Protein AF-A0A6N9V4L0-F1 (afdb_monomer)

Sequence (103 aa):
AGLPQRLFSKVVRVSYAKVAEYQQRGMIHFQAVIRLDGRAGPYTPPPAWATPELLADAIRIAATRAHIDGPEINGCARSFAFGEQIDTRIIRSSAFQGGTTIT

Radius of gyration: 17.01 Å; Cα contacts (8 Å, |Δi|>4): 112; chains: 1; bounding box: 40×32×43 Å

pLDDT: mean 88.31, std 13.68, range [35.12, 96.88]

Organism: Streptomyces microflavus (NCBI:txid1919)

Nearest PDB structures (foldseek):
  7aoi-assembly1_BN  TM=5.182E-01  e=3.584E+00  Trypanosoma brucei
  6hiv-assembly1_BN  TM=5.068E-01  e=3.826E+00  Trypanosoma brucei brucei
  6nvy-assembly1_B  TM=3.814E-01  e=5.660E+00  Bacillus thermotoler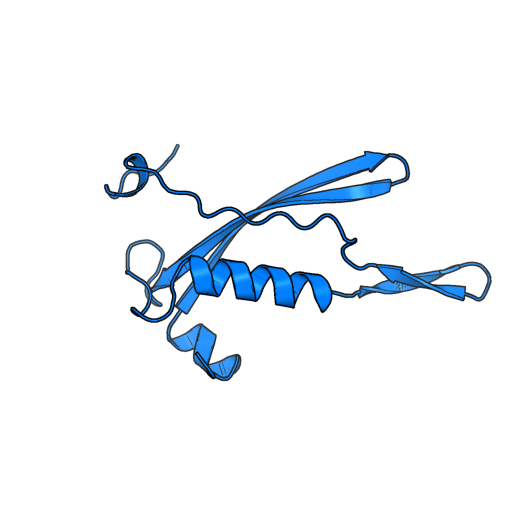ans
  5gpy-assembly1_A  TM=1.784E-01  e=5.660E+00  Homo sapiens

Secondary structure (DSSP, 8-state):
----HHHHHHHEEEEEEEEEEE-GGG-EEEEEEEEEEETTBTTSPPPTT--HHHHHHHHHHHHHH-EEEEEEETTEEEEEE--S---------GGGSS-----

Mean predicted aligned error: 6.41 Å

Structure (mmCIF, N/CA/C/O backbone):
data_AF-A0A6N9V4L0-F1
#
_entry.id   AF-A0A6N9V4L0-F1
#
loop_
_atom_site.group_PDB
_atom_site.id
_atom_site.type_symbol
_atom_site.label_atom_id
_atom_site.label_alt_id
_atom_site.label_comp_id
_atom_site.label_asym_id
_atom_site.label_entity_id
_atom_site.label_seq_id
_atom_site.pdbx_PDB_ins_code
_atom_site.Cartn_x
_atom_site.Cartn_y
_atom_site.Cartn_z
_atom_site.occupancy
_atom_site.B_iso_or_equiv
_atom_site.auth_seq_id
_atom_site.auth_comp_id
_atom_site.auth_asym_id
_atom_site.auth_atom_id
_atom_site.pdbx_PDB_model_num
ATOM 1 N N . ALA A 1 1 ? -2.374 -9.163 -12.333 1.00 70.81 1 ALA A N 1
ATOM 2 C CA . ALA A 1 1 ? -1.332 -10.179 -12.609 1.00 70.81 1 ALA A CA 1
ATOM 3 C C . ALA A 1 1 ? -1.636 -11.594 -12.079 1.00 70.81 1 ALA A C 1
ATOM 5 O O . ALA A 1 1 ? -0.835 -12.475 -12.342 1.00 70.81 1 ALA A O 1
ATOM 6 N N . GLY A 1 2 ? -2.736 -11.861 -11.350 1.00 83.12 2 GLY A N 1
ATOM 7 C CA . GLY A 1 2 ? -3.104 -13.239 -10.948 1.00 83.12 2 GLY A CA 1
ATOM 8 C C . GLY A 1 2 ? -2.080 -13.983 -10.071 1.00 83.12 2 GLY A C 1
ATOM 9 O O . GLY A 1 2 ? -2.198 -15.187 -9.871 1.00 83.12 2 GLY A O 1
ATOM 10 N N . LEU A 1 3 ? -1.064 -13.281 -9.561 1.00 88.31 3 LEU A N 1
ATOM 11 C CA . LEU A 1 3 ? 0.035 -13.855 -8.794 1.00 88.31 3 LEU A CA 1
ATOM 12 C C . LEU A 1 3 ? -0.383 -14.068 -7.333 1.00 88.31 3 LEU A C 1
ATOM 14 O O . LEU A 1 3 ? -0.862 -13.127 -6.697 1.00 88.31 3 LEU A O 1
ATOM 18 N N . PRO A 1 4 ? -0.128 -15.253 -6.756 1.00 89.50 4 PRO A N 1
ATOM 19 C CA . PRO A 1 4 ? -0.247 -15.461 -5.320 1.00 89.50 4 PRO A CA 1
ATOM 20 C C . PRO A 1 4 ? 0.655 -14.498 -4.536 1.00 89.50 4 PRO A C 1
ATOM 22 O O . PRO A 1 4 ? 1.815 -14.294 -4.903 1.00 89.50 4 PRO A O 1
ATOM 25 N N . GLN A 1 5 ? 0.177 -13.992 -3.396 1.00 85.50 5 GLN A N 1
ATOM 26 C CA . GLN A 1 5 ? 0.923 -13.060 -2.535 1.00 85.50 5 GLN A CA 1
ATOM 27 C C . GLN A 1 5 ? 2.328 -13.579 -2.167 1.00 85.50 5 GLN A C 1
ATOM 29 O O . GLN A 1 5 ? 3.305 -12.836 -2.229 1.00 85.50 5 GLN A O 1
ATOM 34 N N . ARG A 1 6 ? 2.461 -14.881 -1.867 1.00 87.69 6 ARG A N 1
ATOM 35 C CA . ARG A 1 6 ? 3.755 -15.525 -1.549 1.00 87.69 6 ARG A CA 1
ATOM 36 C C . ARG A 1 6 ? 4.769 -15.510 -2.700 1.00 87.69 6 ARG A C 1
ATOM 38 O O . ARG A 1 6 ? 5.964 -15.667 -2.466 1.00 87.69 6 ARG A O 1
ATOM 45 N N . LEU A 1 7 ? 4.295 -15.415 -3.944 1.00 91.56 7 LEU A N 1
ATOM 46 C CA . LEU A 1 7 ? 5.141 -15.331 -5.136 1.00 91.56 7 LEU A CA 1
ATOM 47 C C . LEU A 1 7 ? 5.414 -13.878 -5.518 1.00 91.56 7 LEU A C 1
ATOM 49 O O . LEU A 1 7 ? 6.492 -13.593 -6.027 1.00 91.56 7 LEU A O 1
ATOM 53 N N . PHE A 1 8 ? 4.490 -12.964 -5.215 1.00 91.81 8 PHE A N 1
ATOM 54 C CA . PHE A 1 8 ? 4.642 -11.539 -5.494 1.00 91.81 8 PHE A CA 1
ATOM 55 C C . PHE A 1 8 ? 5.938 -10.968 -4.903 1.00 91.81 8 PHE A C 1
ATOM 57 O O . PHE A 1 8 ? 6.731 -10.369 -5.628 1.00 91.81 8 PHE A O 1
ATOM 64 N N . SER A 1 9 ? 6.224 -11.254 -3.627 1.00 88.75 9 SER A N 1
ATOM 65 C CA . SER A 1 9 ? 7.438 -10.759 -2.962 1.00 88.75 9 SER A CA 1
ATOM 66 C C . SER A 1 9 ? 8.736 -11.283 -3.583 1.00 88.75 9 SER A C 1
ATOM 68 O O . SER A 1 9 ? 9.789 -10.679 -3.392 1.00 88.75 9 SER A O 1
ATOM 70 N N . LYS A 1 10 ? 8.698 -12.395 -4.337 1.00 91.75 10 LYS A N 1
ATOM 71 C CA . LYS A 1 10 ? 9.871 -12.970 -5.018 1.00 91.75 10 LYS A CA 1
ATOM 72 C C . LYS A 1 10 ? 10.288 -12.190 -6.262 1.00 91.75 10 LYS A C 1
ATOM 74 O O . LYS A 1 10 ? 11.451 -12.272 -6.639 1.00 91.75 10 LYS A O 1
ATOM 79 N N . VAL A 1 11 ? 9.371 -11.445 -6.872 1.00 92.75 11 VAL A N 1
ATOM 80 C CA . VAL A 1 11 ? 9.595 -10.769 -8.162 1.00 92.75 11 VAL A CA 1
ATOM 81 C C . VAL A 1 11 ? 9.491 -9.249 -8.072 1.00 92.75 11 VAL A C 1
ATOM 83 O O . VAL A 1 11 ? 10.109 -8.555 -8.873 1.00 92.75 11 VAL A O 1
ATOM 86 N N . VAL A 1 12 ? 8.756 -8.734 -7.086 1.00 94.25 12 VAL A N 1
ATOM 87 C CA . VAL A 1 12 ? 8.524 -7.303 -6.877 1.00 94.25 12 VAL A CA 1
ATOM 88 C C . VAL A 1 12 ? 8.768 -6.945 -5.416 1.00 94.25 12 VAL A C 1
ATOM 90 O O . VAL A 1 12 ? 8.397 -7.692 -4.507 1.00 94.25 12 VAL A O 1
ATOM 93 N N . ARG A 1 13 ? 9.359 -5.772 -5.187 1.00 93.44 13 ARG A N 1
ATOM 94 C CA . ARG A 1 13 ? 9.422 -5.120 -3.879 1.00 93.44 13 ARG A CA 1
ATOM 95 C C . ARG A 1 13 ? 8.456 -3.936 -3.857 1.00 93.44 13 ARG A C 1
ATOM 97 O O . ARG A 1 13 ? 8.424 -3.154 -4.800 1.00 93.44 13 ARG A O 1
ATOM 104 N N . VAL A 1 14 ? 7.691 -3.796 -2.776 1.00 94.00 14 VAL A N 1
ATOM 105 C CA . VAL A 1 14 ? 6.898 -2.585 -2.515 1.00 94.00 14 VAL A CA 1
ATOM 106 C C . VAL A 1 14 ? 7.751 -1.639 -1.680 1.00 94.00 14 VAL A C 1
ATOM 108 O O . VAL A 1 14 ? 8.172 -1.998 -0.580 1.00 94.00 14 VAL A O 1
ATOM 111 N N . SER A 1 15 ? 7.998 -0.447 -2.204 1.00 92.44 15 SER A N 1
ATOM 112 C CA . SER A 1 15 ? 8.701 0.634 -1.516 1.00 92.44 15 SER A CA 1
ATOM 113 C C . SER A 1 15 ? 7.717 1.765 -1.262 1.00 92.44 15 SER A C 1
ATOM 115 O O . SER A 1 15 ? 6.921 2.095 -2.140 1.00 92.44 15 SER A O 1
ATOM 117 N N . TYR A 1 16 ? 7.728 2.346 -0.065 1.00 94.31 16 TYR A N 1
ATOM 118 C CA . TYR A 1 16 ? 6.790 3.408 0.273 1.00 94.31 16 TYR A CA 1
ATOM 119 C C . TYR A 1 16 ? 7.340 4.371 1.320 1.00 94.31 16 TYR A C 1
ATOM 121 O O . TYR A 1 16 ? 8.142 3.996 2.173 1.00 94.31 16 TYR A O 1
ATOM 129 N N . ALA A 1 17 ? 6.832 5.596 1.276 1.00 95.06 17 ALA A N 1
ATOM 130 C CA . ALA A 1 17 ? 6.875 6.558 2.364 1.00 95.06 17 ALA A CA 1
ATOM 131 C C . ALA A 1 17 ? 5.433 6.938 2.702 1.00 95.06 17 ALA A C 1
ATOM 133 O O . ALA A 1 17 ? 4.589 7.012 1.807 1.00 95.06 17 ALA A O 1
ATOM 134 N N . LYS A 1 18 ? 5.131 7.146 3.983 1.00 95.31 18 LYS A N 1
ATOM 135 C CA . LYS A 1 18 ? 3.800 7.574 4.411 1.00 95.31 18 LYS A CA 1
ATOM 136 C C . LYS A 1 18 ? 3.874 8.519 5.596 1.00 95.31 18 LYS A C 1
ATOM 138 O O . LYS A 1 18 ? 4.735 8.356 6.457 1.00 95.31 18 LYS A O 1
ATOM 143 N N . VAL A 1 19 ? 2.925 9.438 5.652 1.00 96.88 19 VAL A N 1
ATOM 144 C CA . VAL A 1 19 ? 2.657 10.304 6.795 1.00 96.88 19 VAL A CA 1
ATOM 145 C C . VAL A 1 19 ? 1.225 10.049 7.247 1.00 96.88 19 VAL A C 1
ATOM 147 O O . VAL A 1 19 ? 0.347 9.757 6.432 1.00 96.88 19 VAL A O 1
ATOM 150 N N . ALA A 1 20 ? 1.017 10.099 8.558 1.00 95.56 20 ALA A N 1
ATOM 151 C CA . ALA A 1 20 ? -0.291 10.032 9.184 1.00 95.5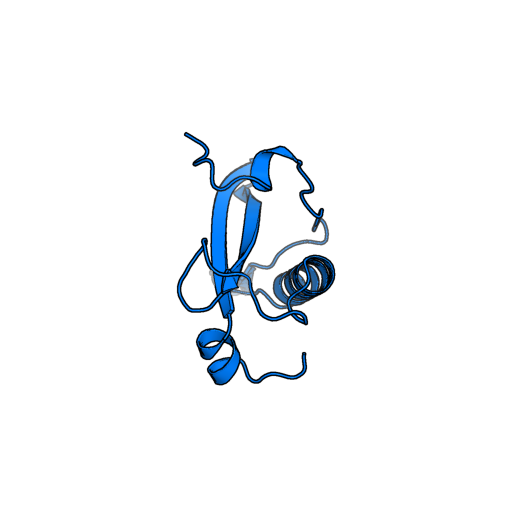6 20 ALA A CA 1
ATOM 152 C C . ALA A 1 20 ? -0.559 11.372 9.866 1.00 95.56 20 ALA A C 1
ATOM 154 O O . ALA A 1 20 ? 0.234 11.810 10.698 1.00 95.56 20 ALA A O 1
ATOM 155 N N . GLU A 1 21 ? -1.670 12.005 9.517 1.00 94.88 21 GLU A N 1
ATOM 156 C CA . GLU A 1 21 ? -2.081 13.291 10.066 1.00 94.88 21 GLU A CA 1
ATOM 157 C C . GLU A 1 21 ? -3.371 13.122 10.861 1.00 94.88 21 GLU A C 1
ATOM 159 O O . GLU A 1 21 ? -4.334 12.515 10.385 1.00 94.88 21 GLU A O 1
ATOM 164 N N . TYR A 1 22 ? -3.402 13.678 12.070 1.00 94.12 22 TYR A N 1
ATOM 165 C CA . TYR A 1 22 ? -4.626 13.762 12.855 1.00 94.12 22 TYR A CA 1
ATOM 166 C C . TYR A 1 22 ? -5.518 14.868 12.294 1.00 94.12 22 TYR A C 1
ATOM 168 O O . TYR A 1 22 ? -5.137 16.034 12.243 1.00 94.12 22 TYR A O 1
ATOM 176 N N . GLN A 1 23 ? -6.723 14.486 11.904 1.00 89.69 23 GLN A N 1
ATOM 177 C CA . GL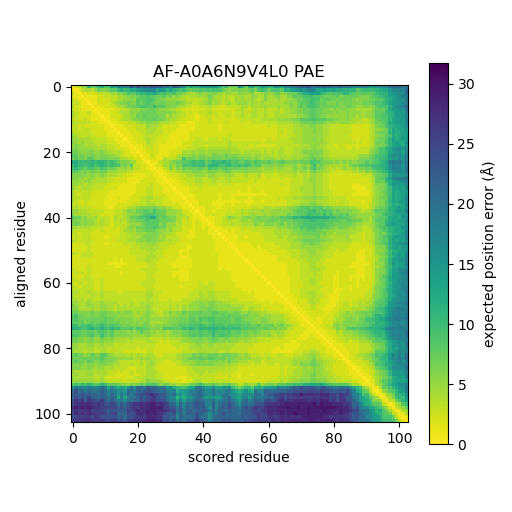N A 1 23 ? -7.801 15.369 11.493 1.00 89.69 23 GLN A CA 1
ATOM 178 C C . GLN A 1 23 ? -8.800 15.548 12.643 1.00 89.69 23 GLN A C 1
ATOM 180 O O . GLN A 1 23 ? -8.647 15.006 13.745 1.00 89.69 23 GLN A O 1
ATOM 185 N N . GLN A 1 24 ? -9.847 16.337 12.401 1.00 89.94 24 GLN A N 1
ATOM 186 C CA . GLN A 1 24 ? -10.889 16.565 13.399 1.00 89.94 24 GLN A CA 1
ATOM 187 C C . GLN A 1 24 ? -11.473 15.249 13.928 1.00 89.94 24 GLN A C 1
ATOM 189 O O . GLN A 1 24 ? -11.637 14.272 13.198 1.00 89.94 24 GLN A O 1
ATOM 194 N N . ARG A 1 25 ? -11.821 15.250 15.221 1.00 88.38 25 ARG A N 1
ATOM 195 C CA . ARG A 1 25 ? -12.463 14.116 15.911 1.00 88.38 25 ARG A CA 1
ATOM 196 C C . ARG A 1 25 ? -11.630 12.824 15.892 1.00 88.38 25 ARG A C 1
ATOM 198 O O . ARG A 1 25 ? -12.188 11.737 15.982 1.00 88.38 25 ARG A O 1
ATOM 205 N N . GLY A 1 26 ? -10.305 12.946 15.792 1.00 85.69 26 GLY A N 1
ATOM 206 C CA . GLY A 1 26 ? -9.380 11.812 15.870 1.00 85.69 26 GLY A CA 1
ATOM 207 C C . GLY A 1 26 ? -9.321 10.957 14.603 1.00 85.69 26 GLY A C 1
ATOM 208 O O . GLY A 1 26 ? -8.772 9.859 14.645 1.00 85.69 26 GLY A O 1
ATOM 209 N N . MET A 1 27 ? -9.873 11.434 13.482 1.00 89.75 27 MET A N 1
ATOM 210 C CA . MET A 1 27 ? -9.715 10.769 12.187 1.00 89.75 27 MET A CA 1
ATOM 211 C C . MET A 1 27 ? -8.251 10.849 11.747 1.00 89.75 27 MET A C 1
ATOM 213 O O . MET A 1 27 ? -7.614 11.881 11.930 1.00 89.75 27 MET A O 1
ATOM 217 N N . ILE A 1 28 ? -7.716 9.786 11.149 1.00 92.38 28 ILE A N 1
ATOM 218 C CA . ILE A 1 28 ? -6.353 9.785 10.608 1.00 92.38 28 ILE A CA 1
ATOM 219 C C . ILE A 1 28 ? -6.418 9.877 9.089 1.00 92.38 28 ILE A C 1
ATOM 221 O O . ILE A 1 28 ? -7.023 9.021 8.443 1.00 92.38 28 ILE A O 1
ATOM 225 N N . HIS A 1 29 ? -5.772 10.892 8.521 1.00 93.62 29 HIS A N 1
ATOM 226 C CA . HIS A 1 29 ? -5.554 11.002 7.084 1.00 93.62 29 HIS A CA 1
ATOM 227 C C . HIS A 1 29 ? -4.155 10.487 6.746 1.00 93.62 29 HIS A C 1
ATOM 229 O O . HIS A 1 29 ? -3.165 10.942 7.319 1.00 93.62 29 HIS A O 1
ATOM 235 N N . PHE A 1 30 ? -4.062 9.543 5.810 1.00 94.25 30 PHE A N 1
ATOM 236 C CA . PHE A 1 30 ? -2.780 9.031 5.335 1.00 94.25 30 PHE A CA 1
ATOM 237 C C . PHE A 1 30 ? -2.427 9.635 3.984 1.00 94.25 30 PHE A C 1
ATOM 239 O O . PHE A 1 30 ? -3.183 9.502 3.026 1.00 94.25 30 PHE A O 1
ATOM 246 N N . GLN A 1 31 ? -1.234 10.212 3.892 1.00 94.81 31 GLN A N 1
ATOM 247 C CA . GLN A 1 31 ? -0.595 10.507 2.616 1.00 94.81 31 GLN A CA 1
ATOM 248 C C . GLN A 1 31 ? 0.513 9.485 2.396 1.00 94.81 31 GLN A C 1
ATOM 250 O O . GLN A 1 31 ? 1.340 9.271 3.283 1.00 94.81 31 GLN A O 1
ATOM 255 N N . ALA A 1 32 ? 0.533 8.828 1.238 1.00 96.00 32 ALA A N 1
ATOM 256 C CA . ALA A 1 32 ? 1.540 7.822 0.930 1.00 96.00 32 ALA A CA 1
ATOM 257 C C . ALA A 1 32 ? 2.046 7.946 -0.507 1.00 96.00 32 ALA A C 1
ATOM 259 O O . ALA A 1 32 ? 1.268 8.085 -1.449 1.00 96.00 32 ALA A O 1
ATOM 260 N N . VAL A 1 33 ? 3.361 7.818 -0.667 1.00 96.12 33 VAL A N 1
ATOM 261 C CA . VAL A 1 33 ? 4.016 7.587 -1.955 1.00 96.12 33 VAL A CA 1
ATOM 262 C C . VAL A 1 33 ? 4.413 6.121 -1.989 1.00 96.12 33 VAL A C 1
ATOM 264 O O . VAL A 1 33 ? 5.144 5.667 -1.112 1.00 96.12 33 VAL A O 1
ATOM 267 N N . ILE A 1 34 ? 3.921 5.375 -2.977 1.00 95.94 34 ILE A N 1
ATOM 268 C CA . ILE A 1 34 ? 4.145 3.931 -3.111 1.00 95.94 34 ILE A CA 1
ATOM 269 C C . ILE A 1 34 ? 4.715 3.652 -4.503 1.00 95.94 34 ILE A C 1
ATOM 271 O O . ILE A 1 34 ? 4.221 4.182 -5.497 1.00 95.94 34 ILE A O 1
ATOM 275 N N . ARG A 1 35 ? 5.740 2.800 -4.578 1.00 94.94 35 ARG A N 1
ATOM 276 C CA . ARG A 1 35 ? 6.394 2.366 -5.816 1.00 94.94 35 ARG A CA 1
ATOM 277 C C . ARG A 1 35 ? 6.609 0.854 -5.817 1.00 94.94 35 ARG A C 1
ATOM 279 O O . ARG A 1 35 ? 6.831 0.246 -4.768 1.00 94.94 35 ARG A O 1
ATOM 286 N N . LEU A 1 36 ? 6.553 0.257 -7.005 1.00 95.06 36 LEU A N 1
ATOM 287 C CA . LEU A 1 36 ? 6.991 -1.116 -7.240 1.00 95.06 36 LEU A CA 1
ATOM 288 C C . LEU A 1 36 ? 8.399 -1.095 -7.827 1.00 95.06 36 LEU A C 1
ATOM 290 O O . LEU A 1 36 ? 8.632 -0.468 -8.856 1.00 95.06 36 LEU A O 1
ATOM 294 N N . ASP A 1 37 ? 9.307 -1.805 -7.175 1.00 93.44 37 ASP A N 1
ATOM 295 C CA . ASP A 1 37 ? 10.694 -1.960 -7.592 1.00 93.44 37 ASP A CA 1
ATOM 296 C C . ASP A 1 37 ? 10.971 -3.419 -7.982 1.00 93.44 37 ASP A C 1
ATOM 298 O O . ASP A 1 37 ? 10.272 -4.351 -7.560 1.00 93.44 37 ASP A O 1
ATOM 302 N N . GLY A 1 38 ? 12.027 -3.636 -8.761 1.00 93.06 38 GLY A N 1
ATOM 303 C CA . GLY A 1 38 ? 12.569 -4.965 -9.006 1.00 93.06 38 GLY A CA 1
ATOM 304 C C . GLY A 1 38 ? 13.054 -5.613 -7.709 1.00 93.06 38 GLY A C 1
ATOM 305 O O . GLY A 1 38 ? 13.404 -4.945 -6.734 1.00 93.06 38 GLY A O 1
ATOM 306 N N . ARG A 1 39 ? 13.103 -6.949 -7.685 1.00 92.19 39 ARG A N 1
ATOM 307 C CA . ARG A 1 39 ? 13.468 -7.723 -6.483 1.00 92.19 39 ARG A CA 1
ATOM 308 C C . ARG A 1 39 ? 14.800 -7.295 -5.850 1.00 92.19 39 ARG A C 1
ATOM 310 O O . ARG A 1 39 ? 14.916 -7.332 -4.627 1.00 92.19 39 ARG A O 1
ATOM 317 N N . ALA A 1 40 ? 15.784 -6.905 -6.660 1.00 90.12 40 ALA A N 1
ATOM 318 C CA . ALA A 1 40 ? 17.102 -6.484 -6.184 1.00 90.12 40 ALA A CA 1
ATOM 319 C C . ALA A 1 40 ? 17.115 -5.076 -5.553 1.00 90.12 40 ALA A C 1
ATOM 321 O O . ALA A 1 40 ? 18.091 -4.717 -4.900 1.00 90.12 40 ALA A O 1
ATOM 322 N N . GLY A 1 41 ? 16.028 -4.304 -5.664 1.00 88.31 41 GLY A N 1
ATOM 323 C CA . GLY A 1 41 ? 15.870 -3.015 -4.995 1.00 88.31 41 GLY A CA 1
ATOM 324 C C . GLY A 1 41 ? 15.474 -1.871 -5.934 1.00 88.31 41 GLY A C 1
ATOM 325 O O . GLY A 1 41 ? 15.155 -2.108 -7.098 1.00 88.31 41 GLY A O 1
ATOM 326 N N . PRO A 1 42 ? 15.510 -0.621 -5.434 1.00 87.25 42 PRO A N 1
ATOM 327 C CA . PRO A 1 42 ? 14.941 0.554 -6.103 1.00 87.25 42 PRO A CA 1
ATOM 328 C C . PRO A 1 42 ? 15.618 0.952 -7.417 1.00 87.25 42 PRO A C 1
ATOM 330 O O . PRO A 1 42 ? 15.048 1.718 -8.184 1.00 87.25 42 PRO A O 1
ATOM 333 N N . TYR A 1 43 ? 16.819 0.433 -7.678 1.00 88.31 43 TYR A N 1
ATOM 334 C CA . TYR A 1 43 ? 17.571 0.672 -8.912 1.00 88.31 43 TYR A CA 1
ATOM 335 C C . TYR A 1 43 ? 17.350 -0.415 -9.970 1.00 88.31 43 TYR A C 1
ATOM 337 O O . TYR A 1 43 ? 17.957 -0.380 -11.034 1.00 88.31 43 TYR A O 1
ATOM 345 N N . THR A 1 44 ? 16.514 -1.413 -9.682 1.00 90.00 44 THR A N 1
ATOM 346 C CA . THR A 1 44 ? 16.143 -2.460 -10.634 1.00 90.00 44 THR A CA 1
ATOM 347 C C . THR A 1 44 ? 14.695 -2.243 -11.057 1.00 90.00 44 THR A C 1
ATOM 349 O O . THR A 1 44 ? 13.843 -2.071 -10.183 1.00 90.00 44 THR A O 1
ATOM 352 N N . PRO A 1 45 ? 14.377 -2.256 -12.363 1.00 89.62 45 PRO A N 1
ATOM 353 C CA . PRO A 1 45 ? 13.002 -2.078 -12.806 1.00 89.62 45 PRO A CA 1
ATOM 354 C C . PRO A 1 45 ? 12.117 -3.237 -12.317 1.00 89.62 45 PRO A C 1
ATOM 356 O O . PRO A 1 45 ? 12.583 -4.382 -12.237 1.00 89.62 45 PRO A O 1
ATOM 359 N N . PRO A 1 46 ? 10.840 -2.977 -11.991 1.00 93.94 46 PRO A N 1
ATOM 360 C CA . PRO A 1 46 ? 9.890 -4.048 -11.738 1.00 93.94 46 PRO A CA 1
ATOM 361 C C . PRO A 1 46 ? 9.574 -4.802 -13.050 1.00 93.94 46 PRO A C 1
ATOM 363 O O . PRO A 1 46 ? 9.872 -4.314 -14.144 1.00 93.94 46 PRO A O 1
ATOM 366 N N . PR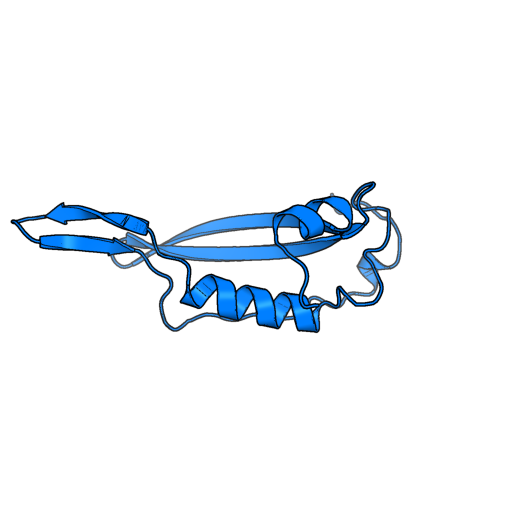O A 1 47 ? 8.955 -5.994 -12.984 1.00 93.31 47 PRO A N 1
ATOM 367 C CA . PRO A 1 47 ? 8.476 -6.699 -14.170 1.00 93.31 47 PRO A CA 1
ATOM 368 C C . PRO A 1 47 ? 7.519 -5.834 -15.003 1.00 93.31 47 PRO A C 1
ATOM 370 O O . PRO A 1 47 ? 6.731 -5.079 -14.444 1.00 93.31 47 PRO A O 1
ATOM 373 N N . ALA A 1 48 ? 7.505 -6.008 -16.328 1.00 93.44 48 ALA A N 1
ATOM 374 C CA . ALA A 1 48 ? 6.726 -5.163 -17.245 1.00 93.44 48 ALA A CA 1
ATOM 375 C C . ALA A 1 48 ? 5.210 -5.104 -16.952 1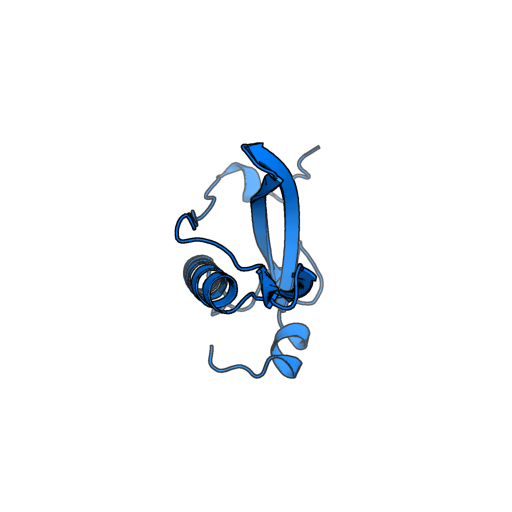.00 93.44 48 ALA A C 1
ATOM 377 O O . ALA A 1 48 ? 4.555 -4.117 -17.269 1.00 93.44 48 ALA A O 1
ATOM 378 N N . TRP A 1 49 ? 4.644 -6.139 -16.324 1.00 94.38 49 TRP A N 1
ATOM 379 C CA . TRP A 1 49 ? 3.233 -6.162 -15.923 1.00 94.38 49 TRP A CA 1
ATOM 380 C C . TRP A 1 49 ? 2.927 -5.305 -14.683 1.00 94.38 49 TRP A C 1
ATOM 382 O O . TRP A 1 49 ? 1.761 -5.029 -14.411 1.00 94.38 49 TRP A O 1
ATOM 392 N N . ALA A 1 50 ? 3.937 -4.926 -13.896 1.00 94.88 50 ALA A N 1
ATOM 393 C CA . ALA A 1 50 ? 3.802 -4.200 -12.634 1.00 94.88 50 ALA A CA 1
ATOM 394 C C . ALA A 1 50 ? 3.705 -2.685 -12.882 1.00 94.88 50 ALA A C 1
ATOM 396 O O . ALA A 1 50 ? 4.548 -1.907 -12.437 1.00 94.88 50 ALA A O 1
ATOM 397 N N . THR A 1 51 ? 2.689 -2.278 -13.642 1.00 94.25 51 THR A N 1
ATOM 398 C CA . THR A 1 51 ? 2.510 -0.885 -14.056 1.00 94.25 51 THR A CA 1
ATOM 399 C C . THR A 1 51 ? 1.995 0.005 -12.912 1.00 94.25 51 THR A C 1
ATOM 401 O O . THR A 1 51 ? 1.358 -0.493 -11.975 1.00 94.25 51 THR A O 1
ATOM 404 N N . PRO A 1 52 ? 2.219 1.334 -12.972 1.00 94.44 52 PRO A N 1
ATOM 405 C CA . PRO A 1 52 ? 1.635 2.282 -12.022 1.00 94.44 52 PRO A CA 1
ATOM 406 C C . PRO A 1 52 ? 0.101 2.258 -11.998 1.00 94.44 52 PRO A C 1
ATOM 408 O O . PRO A 1 52 ? -0.497 2.447 -10.942 1.00 94.44 52 PRO A O 1
ATOM 411 N N . GLU A 1 53 ? -0.541 1.993 -13.136 1.00 95.38 53 GLU A N 1
ATOM 412 C CA . GLU A 1 53 ? -1.995 1.860 -13.248 1.00 95.38 53 GLU A CA 1
ATOM 413 C C . GLU A 1 53 ? -2.492 0.646 -12.452 1.00 95.38 53 GLU A C 1
ATOM 415 O O . GLU A 1 53 ? -3.399 0.775 -11.630 1.00 95.38 53 GLU A O 1
ATOM 420 N N . LEU A 1 54 ? -1.830 -0.508 -12.611 1.00 95.38 54 LEU A N 1
ATOM 421 C CA . LEU A 1 54 ? -2.155 -1.712 -11.847 1.00 95.38 54 LEU A CA 1
ATOM 422 C C . LEU A 1 54 ? -1.916 -1.508 -10.345 1.00 95.38 54 LEU A C 1
ATOM 424 O O . LEU A 1 54 ? -2.682 -2.014 -9.525 1.00 95.38 54 LEU A O 1
ATOM 428 N N . LEU A 1 55 ? -0.866 -0.770 -9.971 1.00 95.88 55 LEU A N 1
ATOM 429 C CA . LEU A 1 55 ? -0.625 -0.401 -8.578 1.00 95.88 55 LEU A CA 1
ATOM 430 C C . LEU A 1 55 ? -1.750 0.491 -8.033 1.00 95.88 55 LEU A C 1
ATOM 432 O O . LEU A 1 55 ? -2.218 0.250 -6.923 1.00 95.88 55 LEU A O 1
ATOM 436 N N . ALA A 1 56 ? -2.206 1.487 -8.796 1.00 96.44 56 ALA A N 1
ATOM 437 C CA . ALA A 1 56 ? -3.296 2.369 -8.382 1.00 96.44 56 ALA A CA 1
ATOM 438 C C . ALA A 1 56 ? -4.609 1.594 -8.168 1.00 96.44 56 ALA A C 1
ATOM 440 O O . ALA A 1 56 ? -5.270 1.782 -7.145 1.00 96.44 56 ALA A O 1
ATOM 441 N N . ASP A 1 57 ? -4.949 0.671 -9.073 1.00 95.75 57 ASP A N 1
ATOM 442 C CA . ASP A 1 57 ? -6.085 -0.246 -8.898 1.00 95.75 57 ASP A CA 1
ATOM 443 C C . ASP A 1 57 ? -5.930 -1.114 -7.645 1.00 95.75 57 ASP A C 1
ATOM 445 O O . ASP A 1 57 ? -6.858 -1.238 -6.842 1.00 95.75 57 ASP A O 1
ATOM 449 N N . ALA A 1 58 ? -4.742 -1.688 -7.442 1.00 95.25 58 ALA A N 1
ATOM 450 C CA . ALA A 1 58 ? -4.459 -2.526 -6.285 1.00 95.25 58 ALA A CA 1
ATOM 451 C C . ALA A 1 58 ? -4.572 -1.752 -4.964 1.00 95.25 58 ALA A C 1
ATOM 453 O O . ALA A 1 58 ? -5.107 -2.297 -4.001 1.00 95.25 58 ALA A O 1
ATOM 454 N N . ILE A 1 59 ? -4.120 -0.494 -4.911 1.00 95.88 59 ILE A N 1
ATOM 455 C CA . ILE A 1 59 ? -4.249 0.370 -3.729 1.00 95.88 59 ILE A CA 1
ATOM 456 C C . ILE A 1 59 ? -5.722 0.644 -3.423 1.00 95.88 59 ILE A C 1
ATOM 458 O O . ILE A 1 59 ? -6.126 0.493 -2.272 1.00 95.88 59 ILE A O 1
ATOM 462 N N . ARG A 1 60 ? -6.538 0.981 -4.432 1.00 95.50 60 ARG A N 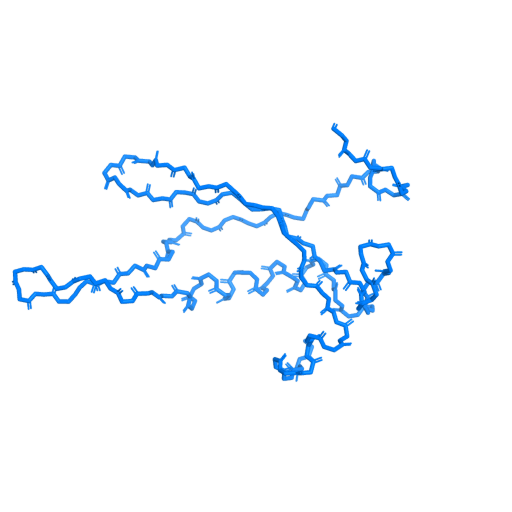1
ATOM 463 C CA . ARG A 1 60 ? -7.983 1.195 -4.237 1.00 95.50 60 ARG A CA 1
ATOM 464 C C . ARG A 1 60 ? -8.660 -0.048 -3.662 1.00 95.50 60 ARG A C 1
ATOM 466 O O . ARG A 1 60 ? -9.384 0.052 -2.678 1.00 95.50 60 ARG A O 1
ATOM 473 N N . ILE A 1 61 ? -8.373 -1.226 -4.217 1.00 95.00 61 ILE A N 1
ATOM 474 C CA . ILE A 1 61 ? -8.915 -2.501 -3.717 1.00 95.00 61 ILE A CA 1
ATOM 475 C C . ILE A 1 61 ? -8.391 -2.825 -2.310 1.00 95.00 61 ILE A C 1
ATOM 477 O O . ILE A 1 61 ? -9.126 -3.347 -1.476 1.00 95.00 61 ILE A O 1
ATOM 481 N N . ALA A 1 62 ? -7.115 -2.558 -2.033 1.00 94.94 62 ALA A N 1
ATOM 482 C CA . ALA A 1 62 ? -6.538 -2.804 -0.719 1.00 94.94 62 ALA A CA 1
ATOM 483 C C . ALA A 1 62 ? -7.172 -1.900 0.344 1.00 94.94 62 ALA A C 1
ATOM 485 O O . ALA A 1 62 ? -7.488 -2.382 1.426 1.00 94.94 62 ALA A O 1
ATOM 486 N N . ALA A 1 63 ? -7.411 -0.627 0.026 1.00 95.50 63 ALA A N 1
ATOM 487 C CA . ALA A 1 63 ? -8.031 0.326 0.936 1.00 95.50 63 ALA A CA 1
ATOM 488 C C . ALA A 1 63 ? -9.474 -0.065 1.297 1.00 95.50 63 ALA A C 1
ATOM 490 O O . ALA A 1 63 ? -9.836 0.017 2.466 1.00 95.50 63 ALA A O 1
ATOM 491 N N . THR A 1 64 ? -10.266 -0.578 0.346 1.00 93.81 64 THR A N 1
ATOM 492 C CA . THR A 1 64 ? -11.640 -1.046 0.627 1.00 93.81 64 THR A CA 1
ATOM 493 C C . THR A 1 64 ? -11.696 -2.335 1.445 1.00 93.81 64 THR A C 1
ATOM 495 O O . THR A 1 64 ? -12.711 -2.623 2.072 1.00 93.81 64 THR A O 1
ATOM 498 N N . ARG A 1 65 ? -10.618 -3.126 1.444 1.00 94.88 65 ARG A N 1
ATOM 499 C CA . ARG A 1 65 ? -10.499 -4.366 2.230 1.00 94.88 65 ARG A CA 1
ATOM 500 C C . ARG A 1 65 ? -9.788 -4.171 3.564 1.00 94.88 65 ARG A C 1
ATOM 502 O O . ARG A 1 65 ? -9.832 -5.066 4.403 1.00 94.88 65 ARG A O 1
ATOM 509 N N . ALA A 1 66 ? -9.081 -3.059 3.735 1.00 95.31 66 ALA A N 1
ATOM 510 C CA . ALA A 1 66 ? -8.306 -2.787 4.929 1.00 95.31 66 ALA A CA 1
ATOM 511 C C . ALA A 1 66 ? -9.244 -2.452 6.088 1.00 95.31 66 ALA A C 1
ATOM 513 O O . ALA A 1 66 ? -9.973 -1.460 6.071 1.00 95.31 66 ALA A O 1
ATOM 514 N N . HIS A 1 67 ? -9.182 -3.298 7.104 1.00 95.75 67 HIS A N 1
ATOM 515 C CA . HIS A 1 67 ? -9.976 -3.204 8.312 1.00 95.75 67 HIS A CA 1
ATOM 516 C C . HIS A 1 67 ? -9.136 -3.707 9.484 1.00 95.75 67 HIS A C 1
ATOM 518 O O . HIS A 1 67 ? -8.317 -4.614 9.317 1.00 95.75 67 HIS A O 1
ATOM 524 N N . ILE A 1 68 ? -9.295 -3.068 10.638 1.00 94.62 68 ILE A N 1
ATOM 525 C CA . ILE A 1 68 ? -8.681 -3.470 11.900 1.00 94.62 68 ILE A CA 1
ATOM 526 C C . ILE A 1 68 ? -9.754 -3.444 12.983 1.00 94.62 68 ILE A C 1
ATOM 528 O O . ILE A 1 68 ? -10.476 -2.451 13.135 1.00 94.62 68 ILE A O 1
ATOM 532 N N . ASP A 1 69 ? -9.819 -4.524 13.757 1.00 95.81 69 ASP A N 1
ATOM 533 C CA . ASP A 1 69 ? -10.663 -4.601 14.941 1.00 95.81 69 ASP A CA 1
ATOM 534 C C . ASP A 1 69 ? -10.235 -3.548 15.965 1.00 95.81 69 ASP A C 1
ATOM 536 O O . ASP A 1 69 ? -9.055 -3.375 16.281 1.00 95.81 69 ASP A O 1
ATOM 540 N N . GLY A 1 70 ? -11.218 -2.802 16.454 1.00 92.25 70 GLY A N 1
ATOM 541 C CA . GLY A 1 70 ? -11.044 -1.800 17.488 1.00 92.25 70 GLY A CA 1
ATOM 542 C C . GLY A 1 70 ? -11.434 -2.327 18.867 1.00 92.25 70 GLY A C 1
ATOM 543 O O . GLY A 1 70 ? -11.887 -3.462 19.010 1.00 92.25 70 GLY A O 1
ATOM 544 N N . PRO A 1 71 ? -11.278 -1.494 19.907 1.00 93.94 71 PRO A N 1
ATOM 545 C CA . PRO A 1 71 ? -11.729 -1.850 21.242 1.00 93.94 71 PRO A CA 1
ATOM 546 C C . PRO A 1 71 ? -13.256 -1.975 21.296 1.00 93.94 71 PRO A C 1
ATOM 548 O O . PRO A 1 71 ? -13.989 -1.317 20.549 1.00 93.94 71 PRO A O 1
ATOM 551 N N . GLU A 1 72 ? -13.736 -2.781 22.237 1.00 96.31 72 GLU A N 1
ATOM 552 C CA . GLU A 1 72 ? -15.138 -2.773 22.635 1.00 96.31 72 GLU A CA 1
ATOM 553 C C . GLU A 1 72 ? -15.406 -1.555 23.524 1.00 96.31 72 GLU A C 1
ATOM 555 O O . GLU A 1 72 ? -14.710 -1.320 24.512 1.00 96.31 72 GLU A O 1
ATOM 560 N N . ILE A 1 73 ? -16.406 -0.754 23.159 1.00 94.06 73 ILE A N 1
ATOM 561 C CA . ILE A 1 73 ? -16.805 0.436 23.912 1.00 94.06 73 ILE A CA 1
ATOM 562 C C . ILE A 1 73 ? -18.290 0.300 24.233 1.00 94.06 73 ILE A C 1
ATOM 564 O O . ILE A 1 73 ? -19.112 0.208 23.323 1.00 94.06 73 ILE A O 1
ATOM 568 N N . ASN A 1 74 ? -18.636 0.296 25.523 1.00 95.31 74 ASN A N 1
ATOM 569 C CA . ASN A 1 74 ? -20.014 0.162 26.015 1.00 95.31 74 ASN A CA 1
ATOM 570 C C . ASN A 1 74 ? -20.756 -1.066 25.451 1.00 95.31 74 ASN A C 1
ATOM 572 O O . ASN A 1 74 ? -21.914 -0.958 25.052 1.00 95.31 74 ASN A O 1
ATOM 576 N N . GLY A 1 75 ? -20.092 -2.223 25.367 1.00 95.19 75 GLY A N 1
ATOM 577 C CA . GLY A 1 75 ? -20.707 -3.442 24.827 1.00 95.19 75 GLY A CA 1
ATOM 578 C C . GLY A 1 75 ? -20.722 -3.531 23.296 1.00 95.19 75 GLY A C 1
ATOM 579 O O . GLY A 1 75 ? -21.300 -4.462 22.742 1.00 95.19 75 GLY A O 1
ATOM 580 N N . CYS A 1 76 ? -20.151 -2.550 22.587 1.00 94.38 76 CYS A N 1
ATOM 581 C CA . CYS A 1 76 ? -20.157 -2.493 21.128 1.00 94.38 76 CYS A CA 1
ATOM 582 C C . CYS A 1 76 ? -18.733 -2.594 20.572 1.00 94.38 76 CYS A C 1
ATOM 584 O O . CYS A 1 76 ? -17.910 -1.695 20.776 1.00 94.38 76 CYS A O 1
ATOM 586 N N . ALA A 1 77 ? -18.457 -3.671 19.832 1.00 95.25 77 ALA A N 1
ATOM 587 C CA . ALA A 1 77 ? -17.210 -3.826 19.095 1.00 95.25 77 ALA A CA 1
ATOM 588 C C . ALA A 1 77 ? -17.092 -2.729 18.029 1.00 95.25 77 ALA A C 1
ATOM 590 O O . ALA A 1 77 ? -17.980 -2.543 17.189 1.00 95.25 77 ALA A O 1
ATOM 591 N N . ARG A 1 78 ? -15.995 -1.975 18.072 1.00 93.69 78 ARG A N 1
ATOM 592 C CA . ARG A 1 78 ? -15.676 -0.974 17.053 1.00 93.69 78 ARG A CA 1
ATOM 593 C C . ARG A 1 78 ? -14.715 -1.563 16.042 1.00 93.69 78 ARG A C 1
ATOM 595 O O . ARG A 1 78 ? -14.005 -2.522 16.315 1.00 93.69 78 ARG A O 1
ATOM 602 N N . SER A 1 79 ? -14.667 -0.949 14.873 1.00 94.12 79 SER A N 1
ATOM 603 C CA . SER A 1 79 ? -13.630 -1.240 13.900 1.00 94.12 79 SER A CA 1
ATOM 604 C C . SER A 1 79 ? -13.217 -0.003 13.131 1.00 94.12 79 SER A C 1
ATOM 606 O O . SER A 1 79 ? -13.954 0.986 13.065 1.00 94.12 79 SER A O 1
ATOM 608 N N . PHE A 1 80 ? -12.013 -0.071 12.579 1.00 93.69 80 PHE A N 1
ATOM 609 C CA . PHE A 1 80 ? -11.399 0.990 11.806 1.00 93.69 80 PHE A CA 1
ATOM 610 C C . PHE A 1 80 ? -11.208 0.516 10.372 1.00 93.69 80 PHE A C 1
ATOM 612 O O . PHE A 1 80 ? -10.630 -0.540 10.132 1.00 93.69 80 PHE A O 1
ATOM 619 N N . ALA A 1 81 ? -11.669 1.321 9.424 1.00 95.06 81 ALA A N 1
ATOM 620 C CA . ALA A 1 81 ? -11.482 1.112 7.997 1.00 95.06 81 ALA A CA 1
ATOM 621 C C . ALA A 1 81 ? -11.253 2.468 7.322 1.00 95.06 81 ALA A C 1
ATOM 623 O O . ALA A 1 81 ? -11.551 3.519 7.902 1.00 95.06 81 ALA A O 1
ATOM 624 N N . PHE A 1 82 ? -10.730 2.455 6.098 1.00 94.44 82 PHE A N 1
ATOM 625 C CA . PHE A 1 82 ? -10.712 3.667 5.284 1.00 94.44 82 PHE A CA 1
ATOM 626 C C . PHE A 1 82 ? -12.143 4.068 4.906 1.00 94.44 82 PHE A C 1
ATOM 628 O O . PHE A 1 82 ? -12.980 3.215 4.613 1.00 94.44 82 PHE A O 1
ATOM 635 N N . GLY A 1 83 ? -12.420 5.373 4.926 1.00 91.00 83 GLY A N 1
ATOM 636 C CA . GLY A 1 83 ? -13.671 5.925 4.405 1.00 91.00 83 GLY A CA 1
ATOM 637 C C . GLY A 1 83 ? -13.670 6.020 2.876 1.00 91.00 83 GLY A C 1
ATOM 638 O O . GLY A 1 83 ? -12.751 5.558 2.206 1.00 91.00 83 GLY A O 1
ATOM 639 N N . GLU A 1 84 ? -14.678 6.685 2.316 1.00 89.50 84 GLU A N 1
ATOM 640 C CA . GLU A 1 84 ? -14.844 6.829 0.857 1.00 89.50 84 GLU A CA 1
ATOM 641 C C . GLU A 1 84 ? -13.797 7.742 0.194 1.00 89.50 84 GLU A C 1
ATOM 643 O O . GLU A 1 84 ? -13.595 7.696 -1.018 1.00 89.50 84 GLU A O 1
ATOM 648 N N . GLN A 1 85 ? -13.113 8.576 0.980 1.00 91.00 85 GLN A N 1
ATOM 649 C CA . GLN A 1 85 ? -12.125 9.540 0.496 1.00 91.00 85 GLN A CA 1
ATOM 650 C C . GLN A 1 85 ? -10.776 8.864 0.220 1.00 91.00 85 GLN A C 1
ATOM 652 O O . GLN A 1 85 ? -9.817 9.014 0.975 1.00 91.00 85 GLN A O 1
ATOM 657 N N . ILE A 1 86 ? -10.710 8.109 -0.874 1.00 92.19 86 ILE A N 1
ATOM 658 C CA . ILE A 1 86 ? -9.488 7.482 -1.379 1.00 92.19 86 ILE A CA 1
ATOM 659 C C . ILE A 1 86 ? -9.139 8.140 -2.714 1.00 92.19 86 ILE A C 1
ATOM 661 O O . ILE A 1 86 ? -9.840 7.950 -3.706 1.00 92.19 86 ILE A O 1
ATOM 665 N N . ASP A 1 87 ? -8.033 8.884 -2.751 1.00 94.62 87 ASP A N 1
ATOM 666 C CA . ASP A 1 87 ? -7.481 9.449 -3.985 1.00 94.62 87 ASP A CA 1
ATOM 667 C C . ASP A 1 87 ? -6.138 8.786 -4.308 1.00 94.62 87 ASP A C 1
ATOM 669 O O . ASP A 1 87 ? -5.268 8.631 -3.453 1.00 94.62 87 ASP A O 1
ATOM 673 N N . THR A 1 88 ? -5.967 8.379 -5.562 1.00 94.44 88 THR A N 1
ATOM 674 C CA . THR A 1 88 ? -4.742 7.732 -6.048 1.00 94.44 88 THR A CA 1
ATOM 675 C C . THR A 1 88 ? -4.339 8.399 -7.347 1.00 94.44 88 THR A C 1
ATOM 677 O O . THR A 1 88 ? -5.099 8.402 -8.314 1.00 94.44 88 THR A O 1
ATOM 680 N N . ARG A 1 89 ? -3.125 8.948 -7.384 1.00 95.06 89 ARG A N 1
ATOM 681 C CA . ARG A 1 89 ? -2.592 9.629 -8.564 1.00 95.06 89 ARG A CA 1
ATOM 682 C C . ARG A 1 89 ? -1.237 9.063 -8.924 1.00 95.06 89 ARG A C 1
ATOM 684 O O . ARG A 1 89 ? -0.379 8.872 -8.065 1.00 95.06 89 ARG A O 1
ATOM 691 N N . ILE A 1 90 ? -1.045 8.813 -10.214 1.00 94.44 90 ILE A N 1
ATOM 692 C CA . ILE A 1 90 ? 0.253 8.396 -10.732 1.00 94.44 90 ILE A CA 1
ATOM 693 C C . ILE A 1 90 ? 1.169 9.616 -10.714 1.00 94.44 90 ILE A C 1
ATOM 695 O O . ILE A 1 90 ? 0.931 10.592 -11.425 1.00 94.44 90 ILE A O 1
ATOM 699 N N . ILE A 1 91 ? 2.230 9.543 -9.919 1.00 91.06 91 ILE A N 1
ATOM 700 C CA . ILE A 1 91 ? 3.274 10.562 -9.895 1.00 91.06 91 ILE A CA 1
ATOM 701 C C . ILE A 1 91 ? 4.158 10.340 -11.122 1.00 91.06 91 ILE A C 1
ATOM 703 O O . ILE A 1 91 ? 4.919 9.376 -11.194 1.00 91.06 91 ILE A O 1
ATOM 707 N N . ARG A 1 92 ? 4.038 11.231 -12.106 1.00 84.00 92 ARG A N 1
ATOM 708 C CA . ARG A 1 92 ? 4.936 11.298 -13.262 1.00 84.00 92 ARG A CA 1
ATOM 709 C C . ARG A 1 92 ? 5.883 12.466 -13.039 1.00 84.00 92 ARG A C 1
ATOM 711 O O . ARG A 1 92 ? 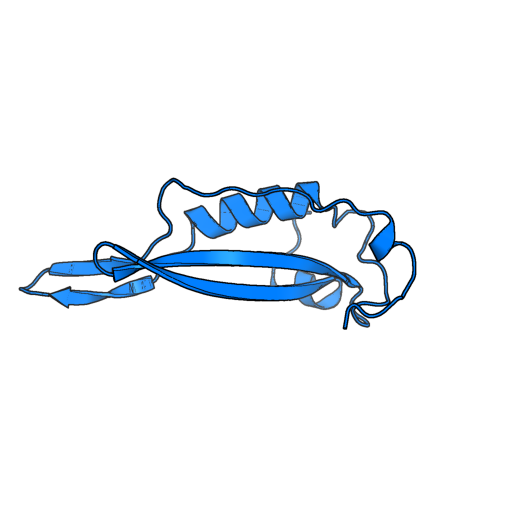5.426 13.577 -12.795 1.00 84.00 92 ARG A O 1
ATOM 718 N N . SER A 1 93 ? 7.187 12.242 -13.121 1.00 67.38 93 SER A N 1
ATOM 719 C CA . SER A 1 93 ? 8.139 13.349 -13.169 1.00 67.38 93 SER A CA 1
ATOM 720 C C . SER A 1 93 ? 9.394 12.938 -13.930 1.00 67.38 93 SER A C 1
ATOM 722 O O . SER A 1 93 ? 9.911 11.833 -13.759 1.00 67.38 93 SER A O 1
ATOM 724 N N . SER A 1 94 ? 9.867 13.848 -14.781 1.00 57.34 94 SER A N 1
ATOM 725 C CA . SER A 1 94 ? 11.143 13.737 -15.490 1.00 57.34 94 SER A CA 1
ATOM 726 C C . SER A 1 94 ? 12.340 13.739 -14.531 1.00 57.34 94 SER A C 1
ATOM 728 O O . SER A 1 94 ? 13.391 13.209 -14.874 1.00 57.34 94 SER A O 1
ATOM 730 N N . ALA A 1 95 ? 12.178 14.246 -13.302 1.00 55.22 95 ALA A N 1
ATOM 731 C CA . ALA A 1 95 ? 13.222 14.249 -12.276 1.00 55.22 95 ALA A CA 1
ATOM 732 C C . ALA A 1 95 ? 13.533 12.850 -11.706 1.00 55.22 95 ALA A C 1
ATOM 734 O O . ALA A 1 95 ? 14.600 12.658 -11.137 1.00 55.22 95 ALA A O 1
ATOM 735 N N . PHE A 1 96 ? 12.645 11.863 -11.886 1.00 56.72 96 PHE A N 1
ATOM 736 C CA . PHE A 1 96 ? 12.869 10.470 -11.463 1.00 56.72 96 PHE A CA 1
ATOM 737 C C . PHE A 1 96 ? 13.428 9.568 -12.575 1.00 56.72 96 PHE A C 1
ATOM 739 O O . PHE A 1 96 ? 13.583 8.366 -12.367 1.00 56.72 96 PHE A O 1
ATOM 746 N N . GLN A 1 97 ? 13.689 10.113 -13.770 1.00 54.03 97 GLN A N 1
ATOM 747 C CA . GLN A 1 97 ? 14.232 9.347 -14.901 1.00 54.03 97 GLN A CA 1
ATOM 748 C C . GLN A 1 97 ? 15.761 9.199 -14.855 1.00 54.03 97 GLN A C 1
ATOM 750 O O . GLN A 1 97 ? 16.309 8.339 -15.539 1.00 54.03 97 GLN A O 1
ATOM 755 N N . GLY A 1 98 ? 16.446 9.999 -14.035 1.00 50.25 98 GLY A N 1
ATOM 756 C CA . GLY A 1 98 ? 17.850 9.805 -13.677 1.00 50.25 98 GLY A CA 1
ATOM 757 C C . GLY A 1 98 ? 17.931 9.260 -12.257 1.00 50.25 98 GLY A C 1
ATOM 758 O O . GLY A 1 98 ? 17.118 9.641 -11.421 1.00 50.25 98 GLY A O 1
ATOM 759 N N . GLY A 1 99 ? 18.885 8.370 -11.975 1.00 50.41 99 GLY A N 1
ATOM 760 C CA . GLY A 1 99 ? 19.132 7.782 -10.650 1.00 50.41 99 GLY A CA 1
ATOM 761 C C . GLY A 1 99 ? 19.612 8.780 -9.587 1.00 50.41 99 GLY A C 1
ATOM 762 O O . GLY A 1 99 ? 20.521 8.473 -8.823 1.00 50.41 99 GLY A O 1
ATOM 763 N N . THR A 1 100 ? 19.045 9.980 -9.557 1.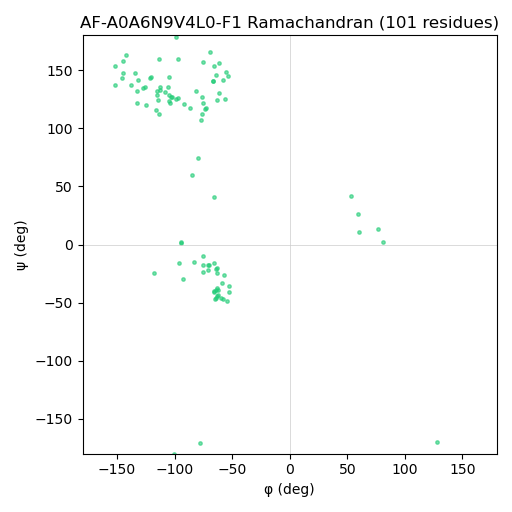00 48.09 100 THR A N 1
ATOM 764 C CA . THR A 1 100 ? 19.389 11.038 -8.622 1.00 48.09 100 THR A CA 1
ATOM 765 C C . THR A 1 100 ? 18.573 10.848 -7.353 1.00 48.09 100 THR A C 1
ATOM 767 O O . THR A 1 100 ? 17.342 10.890 -7.361 1.00 48.09 100 THR A O 1
ATOM 770 N N . THR A 1 101 ? 19.281 10.619 -6.252 1.00 41.16 101 THR A N 1
ATOM 771 C CA . THR A 1 101 ? 18.725 10.631 -4.901 1.00 41.16 101 THR A CA 1
ATOM 772 C C . THR A 1 101 ? 18.048 11.974 -4.644 1.00 41.16 101 THR A C 1
ATOM 774 O O . THR A 1 101 ? 18.676 13.020 -4.789 1.00 41.16 101 THR A O 1
ATOM 777 N N . ILE A 1 102 ? 16.772 11.939 -4.257 1.00 44.44 102 ILE A N 1
ATOM 778 C CA . ILE A 1 102 ?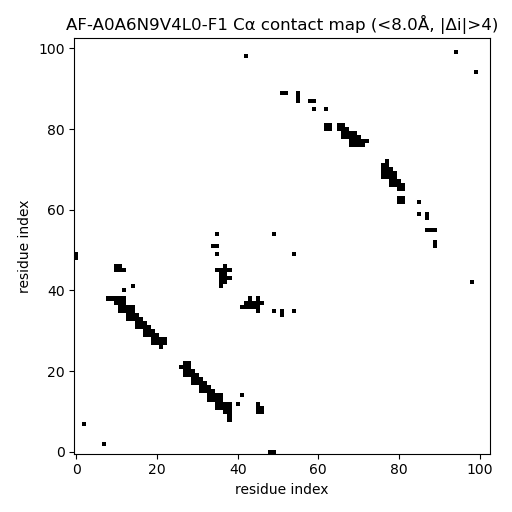 16.110 13.101 -3.666 1.00 44.44 102 ILE A CA 1
ATOM 779 C C . ILE A 1 102 ? 16.612 13.194 -2.226 1.00 44.44 102 ILE A C 1
ATOM 781 O O . ILE A 1 102 ? 16.340 12.292 -1.431 1.00 44.44 102 ILE A O 1
ATOM 785 N N . THR A 1 103 ? 17.385 14.241 -1.947 1.00 35.12 103 THR A N 1
ATOM 786 C CA . THR A 1 103 ? 17.791 14.658 -0.599 1.00 35.12 103 THR A CA 1
ATOM 787 C C . THR A 1 103 ? 16.848 15.746 -0.118 1.00 35.12 103 THR A C 1
ATOM 789 O O . THR A 1 103 ? 16.522 16.627 -0.946 1.00 35.12 103 THR A O 1
#

Foldseek 3Di:
DPDDPVVCLVFKDKDKDKDWDQDPPRDTDIDMDIDIAGNVDNPHHGPPVRDLVVVQVVVVVCQQVDKDWDDDDPNRTDIDGDDPPDDDDDDDDPVVVDPDDDD

InterPro domains:
  IPR046828 Replication initiator protein [PF20199] (1-95)

Solvent-accessible surface area (backbone atoms only — not comparable to full-atom values): 6736 Å² total; per-residue (Å²): 132,93,66,55,73,88,54,43,63,71,52,34,36,85,47,73,51,74,48,79,41,83,46,80,95,76,41,73,48,74,50,72,53,76,47,70,17,8,58,91,34,87,90,35,75,38,57,89,84,68,38,69,66,58,50,47,53,49,49,56,55,46,43,76,66,43,66,45,87,45,67,70,55,94,91,39,78,39,70,48,61,66,70,89,89,74,85,81,77,84,88,80,58,80,75,70,76,47,98,63,80,88,126